Protein AF-A0A661LC89-F1 (afdb_monomer)

Radius of gyration: 12.36 Å; Cα contacts (8 Å, |Δi|>4): 113; chains: 1; bounding box: 25×19×36 Å

Solvent-acc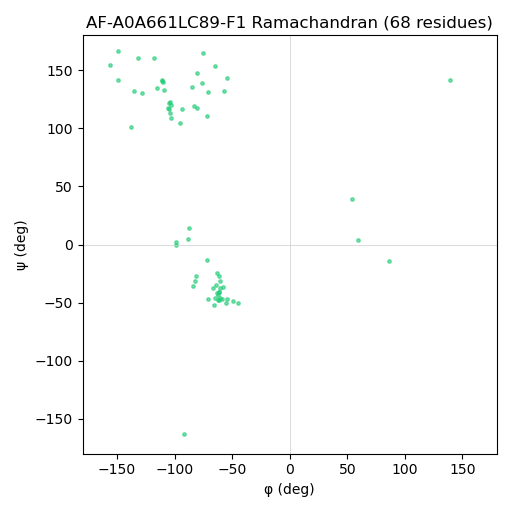essible surface area (backbone atoms only — not comparable to full-atom values): 4037 Å² total; per-residue (Å²): 110,51,56,62,53,50,66,66,51,53,82,78,41,50,55,73,30,75,49,7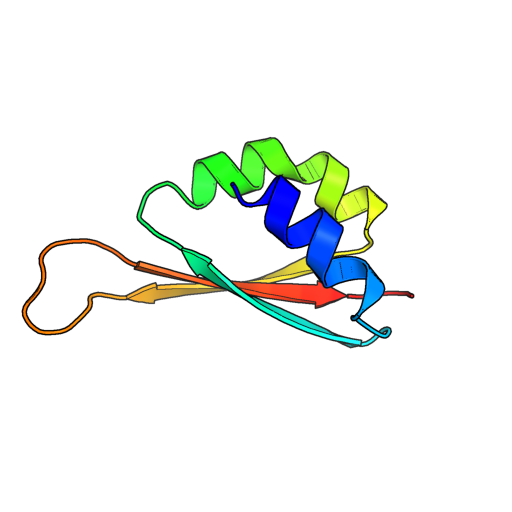9,44,82,40,50,77,61,47,66,63,35,46,64,78,26,45,69,58,29,60,77,62,33,42,43,82,74,46,76,47,77,46,70,57,84,100,48,94,58,57,34,28,44,39,30,29,34,24,72,50,109

Sequence (70 aa):
HLKKTLTICSSYLEAGGLLVAFKGSNVDREIEESEQLMKELHLNISNKVLYSLPETPGKRCLLILKKEKA

Secondary structure (DSSP, 8-state):
-HHHHHHHHHTTPPTT-EEEEEE-TTHHHHHHHHHHHHHHTTEEEEEEEEEE-TTS-SEEEEEEEEE---

Mean predicted aligned error: 2.83 Å

Nearest PDB structures (foldseek):
  3g89-assembly2_B  TM=8.935E-01  e=8.544E-03  Thermus thermophilus HB8
  3g8a-assembly4_D  TM=8.971E-01  e=1.941E-02  Thermus thermophilus HB8
  3g8a-assembly3_C  TM=8.840E-01  e=1.033E-02  Thermus thermophi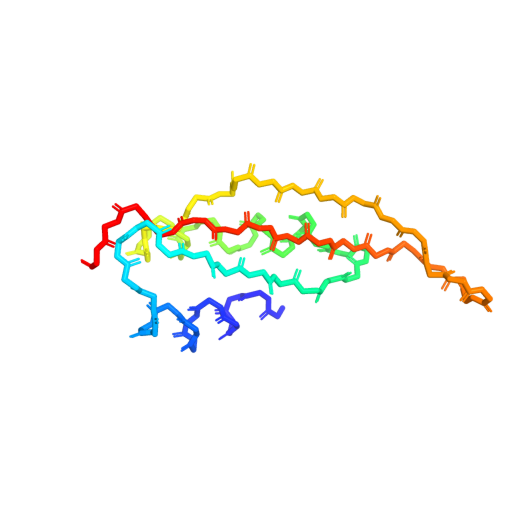lus HB8
  3g8a-assembly1_A  TM=8.762E-01  e=2.346E-02  Thermus thermophilus HB8
  3g8b-assembly1_A  TM=8.369E-01  e=3.217E-02  Thermus thermophilus HB8

pLDDT: mean 95.11, std 4.88, range [67.25, 98.31]

Structure (mmCIF, N/CA/C/O backbone):
data_AF-A0A661LC89-F1
#
_entry.id   AF-A0A661LC89-F1
#
loop_
_atom_site.group_PDB
_atom_site.id
_atom_site.type_symbol
_atom_site.label_atom_id
_atom_site.label_alt_id
_atom_site.label_comp_id
_atom_site.label_asym_id
_atom_site.label_entity_id
_atom_site.label_seq_id
_atom_site.pdbx_PDB_ins_code
_atom_site.Cartn_x
_atom_site.Cartn_y
_atom_site.Cartn_z
_atom_site.occupancy
_atom_site.B_iso_or_equiv
_atom_site.auth_seq_id
_atom_site.auth_comp_id
_atom_site.auth_asym_id
_atom_site.auth_atom_id
_atom_site.pdbx_PDB_model_num
ATOM 1 N N . HIS A 1 1 ? 2.252 10.835 -4.804 1.00 85.88 1 HIS A N 1
ATOM 2 C CA . HIS A 1 1 ? 0.837 10.472 -5.075 1.00 85.88 1 HIS A CA 1
ATOM 3 C C . HIS A 1 1 ? 0.211 9.522 -4.057 1.00 85.88 1 HIS A C 1
ATOM 5 O O . HIS A 1 1 ? -1.010 9.547 -3.935 1.00 85.88 1 HIS A O 1
ATOM 11 N N . LEU A 1 2 ? 0.984 8.700 -3.332 1.00 96.38 2 LEU A N 1
ATOM 12 C CA . LEU A 1 2 ? 0.451 7.768 -2.329 1.00 96.38 2 LEU A CA 1
ATOM 13 C C . LEU A 1 2 ? -0.535 8.410 -1.341 1.00 96.38 2 LEU A C 1
ATOM 15 O O . LEU A 1 2 ? -1.642 7.898 -1.241 1.00 96.38 2 LEU A O 1
ATOM 19 N N . LYS A 1 3 ? -0.216 9.566 -0.735 1.00 96.75 3 LYS A N 1
ATOM 20 C CA . LYS A 1 3 ? -1.143 10.290 0.164 1.00 96.75 3 LYS A CA 1
ATOM 21 C C . LYS A 1 3 ? -2.572 10.396 -0.369 1.00 96.75 3 LYS A C 1
ATOM 23 O O . LYS A 1 3 ? -3.506 10.018 0.322 1.00 96.75 3 LYS A O 1
ATOM 28 N N . LYS A 1 4 ? -2.741 10.837 -1.622 1.00 96.81 4 LYS A N 1
ATOM 29 C CA . LYS A 1 4 ? -4.065 10.988 -2.245 1.00 96.81 4 LYS A CA 1
ATOM 30 C C . LYS A 1 4 ? -4.790 9.645 -2.367 1.00 96.81 4 LYS A C 1
ATOM 32 O O . LYS A 1 4 ? -5.982 9.576 -2.089 1.00 96.81 4 LYS A O 1
ATOM 37 N N . THR A 1 5 ? -4.076 8.587 -2.757 1.00 97.44 5 THR A N 1
ATOM 38 C CA . THR A 1 5 ? -4.623 7.222 -2.791 1.00 97.44 5 THR A CA 1
ATOM 39 C C . THR A 1 5 ? -5.067 6.774 -1.399 1.00 97.44 5 THR A C 1
ATOM 41 O O . THR A 1 5 ? -6.178 6.280 -1.263 1.00 97.44 5 THR A O 1
ATOM 44 N N . LEU A 1 6 ? -4.245 6.987 -0.366 1.00 97.69 6 LEU A N 1
ATOM 45 C CA . LEU A 1 6 ? -4.581 6.615 1.012 1.00 97.69 6 LEU A CA 1
ATOM 46 C C . LEU A 1 6 ? -5.834 7.351 1.503 1.00 97.69 6 LEU A C 1
ATOM 48 O O . LEU A 1 6 ? -6.756 6.713 2.001 1.00 97.69 6 LEU A O 1
ATOM 52 N N . THR A 1 7 ? -5.908 8.670 1.302 1.00 96.69 7 THR A N 1
ATOM 53 C CA . THR A 1 7 ? -7.068 9.478 1.705 1.00 96.69 7 THR A CA 1
ATOM 54 C C . THR A 1 7 ? -8.355 8.991 1.044 1.00 96.69 7 THR A C 1
ATOM 56 O O . THR A 1 7 ? -9.348 8.807 1.735 1.00 96.69 7 THR A O 1
ATOM 59 N N . ILE A 1 8 ? -8.337 8.741 -0.270 1.00 96.56 8 ILE A N 1
ATOM 60 C CA . ILE A 1 8 ? -9.534 8.310 -1.006 1.00 96.56 8 ILE A CA 1
ATOM 61 C C . ILE A 1 8 ? -9.924 6.879 -0.632 1.00 96.56 8 ILE A C 1
ATOM 63 O O . ILE A 1 8 ? -11.093 6.608 -0.400 1.00 96.56 8 ILE A O 1
ATOM 67 N N . CYS A 1 9 ? -8.969 5.951 -0.600 1.00 96.81 9 CYS A N 1
ATOM 68 C CA . CYS A 1 9 ? -9.281 4.532 -0.464 1.00 96.81 9 CYS A CA 1
ATOM 69 C 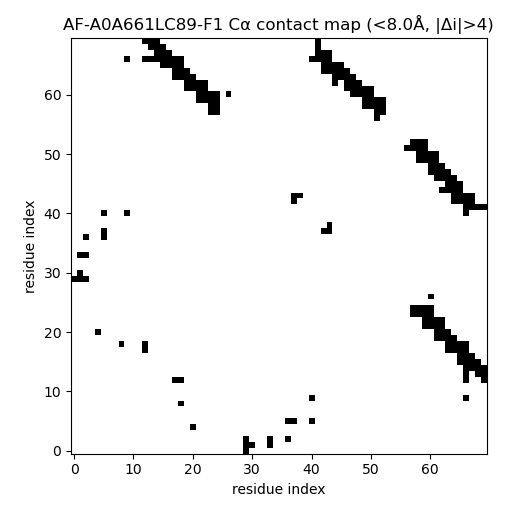C . CYS A 1 9 ? -9.553 4.110 0.985 1.00 96.81 9 CYS A C 1
ATOM 71 O O . CYS A 1 9 ? -10.278 3.145 1.194 1.00 96.81 9 CYS A O 1
ATOM 73 N N . SER A 1 10 ? -8.994 4.805 1.982 1.00 95.00 10 SER A N 1
ATOM 74 C CA . SER A 1 10 ? -9.086 4.379 3.388 1.00 95.00 10 SER A CA 1
ATOM 75 C C . SER A 1 10 ? -10.511 4.299 3.933 1.00 95.00 10 SER A C 1
ATOM 77 O O . SER A 1 10 ? -10.769 3.431 4.760 1.00 95.00 10 SER A O 1
ATOM 79 N N . SER A 1 11 ? -11.435 5.140 3.456 1.00 94.19 11 SER A N 1
ATOM 80 C CA . SER A 1 11 ? -12.841 5.120 3.883 1.00 94.19 11 SER A CA 1
ATOM 81 C C . SER A 1 11 ? -13.625 3.920 3.352 1.00 94.19 11 SER A C 1
ATOM 83 O O . SER A 1 11 ? -14.734 3.670 3.807 1.00 94.19 11 SER A O 1
ATOM 85 N N . TYR A 1 12 ? -13.072 3.196 2.378 1.00 96.19 12 TYR A N 1
ATOM 86 C CA . TYR A 1 12 ? -13.673 1.987 1.811 1.00 96.19 12 TYR A CA 1
ATOM 87 C C . TYR A 1 12 ? -13.079 0.704 2.409 1.00 96.19 12 TYR A C 1
ATOM 89 O O . TYR A 1 12 ? -13.428 -0.389 1.970 1.00 96.19 12 TYR A O 1
ATOM 97 N N . LEU A 1 13 ? -12.152 0.818 3.368 1.00 96.38 13 LEU A N 1
ATOM 98 C CA . LEU A 1 13 ? -11.495 -0.324 3.999 1.00 96.38 13 LEU A CA 1
ATOM 99 C C . LEU A 1 13 ? -12.072 -0.571 5.388 1.00 96.38 13 LEU A C 1
ATOM 101 O O . LEU A 1 13 ? -11.939 0.259 6.285 1.00 96.38 13 LEU A O 1
ATOM 105 N N . GLU A 1 14 ? -12.627 -1.760 5.576 1.00 96.25 14 GLU A N 1
ATOM 106 C CA . GLU A 1 14 ? -12.925 -2.297 6.901 1.00 96.25 14 GLU A CA 1
ATOM 107 C C . GLU A 1 14 ? -11.642 -2.780 7.599 1.00 96.25 14 GLU A C 1
ATOM 109 O O . GLU A 1 14 ? -10.598 -2.978 6.965 1.00 96.25 14 GLU A O 1
ATOM 114 N N . ALA A 1 15 ? -11.709 -3.000 8.915 1.00 96.69 15 ALA A N 1
ATOM 115 C CA . ALA A 1 15 ? -10.616 -3.621 9.659 1.00 96.69 15 ALA A CA 1
ATOM 116 C C . ALA A 1 15 ? -10.278 -5.006 9.072 1.00 96.69 15 ALA A C 1
ATOM 118 O O . ALA A 1 15 ? -11.153 -5.828 8.819 1.00 96.69 15 ALA A O 1
ATOM 119 N N . GLY A 1 16 ? -8.993 -5.263 8.837 1.00 96.50 16 GLY A N 1
ATOM 120 C CA . GLY A 1 16 ? -8.490 -6.438 8.124 1.00 96.50 16 GLY A CA 1
ATOM 121 C C . GLY A 1 16 ? -8.435 -6.284 6.598 1.00 96.50 16 GLY A C 1
ATOM 122 O O . GLY A 1 16 ? -7.753 -7.079 5.949 1.00 96.50 16 GLY A O 1
ATOM 123 N N . GLY A 1 17 ? -9.084 -5.262 6.032 1.00 97.25 17 GLY A N 1
ATOM 124 C CA . GLY A 1 17 ? -9.099 -4.980 4.599 1.00 97.25 17 GLY A CA 1
ATOM 125 C C . GLY A 1 17 ? -7.725 -4.608 4.036 1.00 97.25 17 GLY A C 1
ATOM 126 O O . GLY A 1 17 ? -6.853 -4.091 4.743 1.00 97.25 17 GLY A O 1
ATOM 127 N N . LEU A 1 18 ? -7.534 -4.864 2.739 1.00 97.88 18 LEU A N 1
ATOM 128 C CA . LEU A 1 18 ? -6.275 -4.623 2.033 1.00 97.88 18 LEU A CA 1
ATOM 129 C C . LEU A 1 18 ? -6.427 -3.546 0.958 1.00 97.88 18 LEU A C 1
ATOM 131 O O . LEU A 1 18 ? -7.332 -3.594 0.129 1.00 97.88 18 LEU A O 1
ATOM 135 N N . LEU A 1 19 ? -5.468 -2.625 0.922 1.00 97.94 19 LEU A N 1
ATOM 136 C CA . LEU A 1 19 ? -5.244 -1.704 -0.183 1.00 97.94 19 LEU A CA 1
ATOM 137 C C . LEU A 1 19 ? -4.018 -2.153 -0.968 1.00 97.94 19 LEU A C 1
ATOM 139 O O . LEU A 1 19 ? -2.899 -2.133 -0.456 1.00 97.94 19 LEU A O 1
ATOM 143 N N . VAL A 1 20 ? -4.225 -2.509 -2.232 1.00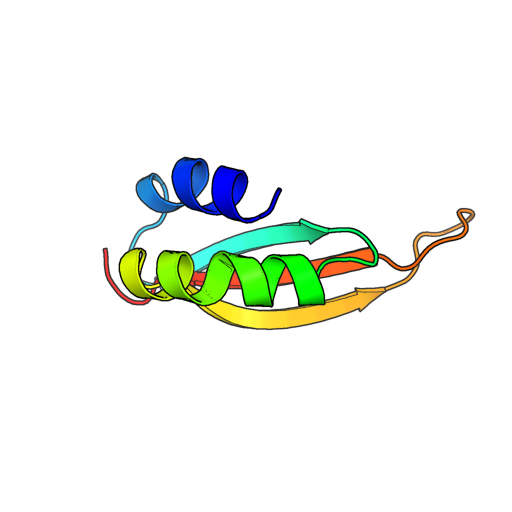 97.81 20 VAL A N 1
ATOM 144 C CA . VAL A 1 20 ? -3.146 -2.854 -3.160 1.00 97.81 20 VAL A CA 1
ATOM 145 C C . VAL A 1 20 ? -2.916 -1.680 -4.105 1.00 97.81 20 VAL A C 1
ATOM 147 O O . VAL A 1 20 ? -3.737 -1.391 -4.973 1.00 97.81 20 VAL A O 1
ATOM 150 N N . ALA A 1 21 ? -1.796 -0.982 -3.932 1.00 97.06 21 ALA A N 1
ATOM 151 C CA . ALA A 1 21 ? -1.421 0.164 -4.748 1.00 97.06 21 ALA A CA 1
ATOM 152 C C . ALA A 1 21 ? -0.314 -0.208 -5.744 1.00 97.06 21 ALA A C 1
ATOM 154 O O . ALA A 1 21 ? 0.794 -0.593 -5.363 1.00 97.06 21 ALA A O 1
ATOM 155 N N . PHE A 1 22 ? -0.599 -0.027 -7.033 1.00 96.19 22 PHE A N 1
ATOM 156 C CA . PHE A 1 22 ? 0.365 -0.199 -8.118 1.00 96.19 22 PHE A CA 1
ATOM 157 C C . PHE A 1 22 ? 1.202 1.075 -8.265 1.00 96.19 22 PHE A C 1
ATOM 159 O O . PHE A 1 22 ? 0.668 2.162 -8.498 1.00 96.19 22 PHE A O 1
ATOM 166 N N . LYS A 1 23 ? 2.518 0.956 -8.093 1.00 95.38 23 LYS A N 1
ATOM 167 C CA . LYS A 1 23 ? 3.451 2.085 -8.027 1.00 95.38 23 LYS A CA 1
ATOM 168 C C . LYS A 1 23 ? 4.668 1.886 -8.925 1.00 95.38 23 LYS A C 1
ATOM 170 O O . LYS A 1 23 ? 4.985 0.780 -9.357 1.00 95.38 23 LYS A O 1
ATOM 175 N N . GLY A 1 24 ? 5.327 3.001 -9.229 1.00 94.31 24 GLY A N 1
ATOM 176 C CA . GLY A 1 24 ? 6.600 3.038 -9.945 1.00 94.31 24 GLY A CA 1
ATOM 177 C C . GLY A 1 24 ? 7.805 3.019 -9.002 1.00 94.31 24 GLY A C 1
ATOM 178 O O . GLY A 1 24 ? 7.685 2.718 -7.816 1.00 94.31 24 GLY A O 1
ATOM 179 N N . SER A 1 25 ? 8.966 3.393 -9.533 1.00 87.56 25 SER A N 1
ATOM 180 C CA . SER A 1 25 ? 10.261 3.353 -8.840 1.00 87.56 25 SER A CA 1
ATOM 181 C C . SER A 1 25 ? 10.372 4.257 -7.608 1.00 87.56 25 SER A C 1
ATOM 183 O O . SER A 1 25 ? 11.166 3.964 -6.726 1.00 87.56 25 SER A O 1
ATOM 185 N N . ASN A 1 26 ? 9.577 5.326 -7.512 1.00 93.44 26 ASN A N 1
ATOM 186 C CA . ASN A 1 26 ? 9.671 6.301 -6.414 1.00 93.44 26 ASN A CA 1
ATOM 187 C C . ASN A 1 26 ? 8.840 5.919 -5.175 1.00 93.44 26 ASN A C 1
ATOM 189 O O . ASN A 1 26 ? 8.583 6.768 -4.325 1.00 93.44 26 ASN A O 1
ATOM 193 N N . VAL A 1 27 ? 8.381 4.666 -5.080 1.00 95.38 27 VAL A N 1
ATOM 194 C CA . VAL A 1 27 ? 7.468 4.215 -4.018 1.00 95.38 27 VAL A CA 1
ATOM 195 C C . VAL A 1 27 ? 8.034 4.417 -2.612 1.00 95.38 27 VAL A C 1
ATOM 197 O O . VAL A 1 27 ? 7.279 4.797 -1.727 1.00 95.38 27 VAL A O 1
ATOM 200 N N . ASP A 1 28 ? 9.340 4.236 -2.415 1.00 95.75 28 ASP A N 1
ATOM 201 C CA . ASP A 1 28 ? 9.970 4.356 -1.094 1.00 95.75 28 ASP A CA 1
ATOM 202 C C . ASP A 1 28 ? 9.886 5.788 -0.562 1.00 95.75 28 ASP A C 1
ATOM 204 O O . ASP A 1 28 ? 9.398 6.013 0.542 1.00 95.75 28 ASP A O 1
ATOM 208 N N . ARG A 1 29 ? 10.207 6.772 -1.408 1.00 97.06 29 ARG A N 1
ATOM 209 C CA . ARG A 1 29 ? 10.019 8.188 -1.080 1.00 97.06 29 ARG A CA 1
ATOM 210 C C . ARG A 1 29 ? 8.546 8.522 -0.824 1.00 97.06 29 ARG A C 1
ATOM 212 O O . ARG A 1 29 ? 8.235 9.267 0.098 1.00 97.06 29 ARG A O 1
ATOM 219 N N . GLU A 1 30 ? 7.621 7.976 -1.622 1.00 97.38 30 GLU A N 1
ATOM 220 C CA . GLU A 1 30 ? 6.189 8.206 -1.385 1.00 97.38 30 GLU A CA 1
ATOM 221 C C . GLU A 1 30 ? 5.717 7.621 -0.043 1.00 97.38 30 GLU A C 1
ATOM 223 O O . GLU A 1 30 ? 4.828 8.206 0.581 1.00 97.38 30 GLU A O 1
ATOM 228 N N . ILE A 1 31 ? 6.275 6.482 0.384 1.00 97.62 31 ILE A N 1
ATOM 229 C CA . ILE A 1 31 ? 6.004 5.851 1.683 1.00 97.62 31 ILE A CA 1
ATOM 230 C C . ILE A 1 31 ? 6.506 6.744 2.815 1.00 97.62 31 ILE A C 1
ATOM 232 O O . ILE A 1 31 ? 5.713 7.071 3.695 1.00 97.62 31 ILE A O 1
ATOM 236 N N . GLU A 1 32 ? 7.770 7.171 2.762 1.00 97.94 32 GLU A N 1
ATOM 237 C CA . GLU A 1 32 ? 8.378 8.058 3.765 1.00 97.94 32 GLU A CA 1
ATOM 238 C C . GLU A 1 32 ? 7.561 9.341 3.932 1.00 97.94 32 GLU A C 1
ATOM 240 O O . GLU A 1 32 ? 7.132 9.690 5.030 1.00 97.94 32 GLU A O 1
ATOM 245 N N . GLU A 1 33 ? 7.232 10.003 2.820 1.00 98.00 33 GLU A N 1
ATOM 246 C CA . GLU A 1 33 ? 6.428 11.223 2.847 1.00 98.00 33 GLU A CA 1
ATOM 247 C C . GLU A 1 33 ? 5.026 10.987 3.439 1.00 98.00 33 GLU A C 1
ATOM 249 O O . GLU A 1 33 ? 4.429 11.925 3.976 1.00 98.00 33 GLU A O 1
ATOM 254 N N . SER A 1 34 ? 4.480 9.767 3.336 1.00 97.94 34 SER A N 1
ATOM 255 C CA . SER A 1 34 ? 3.119 9.400 3.760 1.00 97.94 34 SER A CA 1
ATOM 256 C C . SER A 1 34 ? 3.040 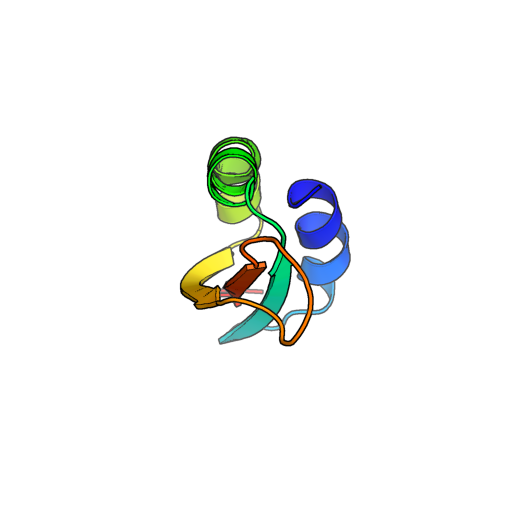8.729 5.134 1.00 97.94 34 SER A C 1
ATOM 258 O O . SER A 1 34 ? 1.932 8.417 5.565 1.00 97.94 34 SER A O 1
ATOM 260 N N . GLU A 1 35 ? 4.160 8.516 5.827 1.00 97.81 35 GLU A N 1
ATOM 261 C CA . GLU A 1 35 ? 4.220 7.702 7.048 1.00 97.81 35 GLU A CA 1
ATOM 262 C C . GLU A 1 35 ? 3.231 8.159 8.126 1.00 97.81 35 GLU A C 1
ATOM 264 O O . GLU A 1 35 ? 2.471 7.354 8.666 1.00 97.81 35 GLU A O 1
ATOM 269 N N . GLN A 1 36 ? 3.182 9.465 8.387 1.00 98.19 36 GLN A N 1
ATOM 270 C CA . GLN A 1 36 ? 2.278 10.040 9.379 1.00 98.19 36 GLN A CA 1
ATOM 271 C C . GLN A 1 36 ? 0.800 9.807 9.023 1.00 98.19 36 GLN A C 1
ATOM 273 O O . GLN A 1 36 ? 0.015 9.383 9.868 1.00 98.19 36 GLN A O 1
ATOM 278 N N . LEU A 1 37 ? 0.436 9.987 7.751 1.00 98.06 37 LEU A N 1
ATOM 279 C CA . LEU A 1 37 ? -0.930 9.756 7.277 1.00 98.06 37 LEU A CA 1
ATOM 280 C C . LEU A 1 37 ? -1.314 8.271 7.356 1.00 98.06 37 LEU A C 1
ATOM 282 O O . LEU A 1 37 ? -2.449 7.942 7.682 1.00 98.06 37 LEU A O 1
ATOM 286 N N . MET A 1 38 ? -0.383 7.355 7.075 1.00 97.75 38 MET A N 1
ATOM 287 C CA . MET A 1 38 ? -0.635 5.917 7.232 1.00 97.75 38 MET A CA 1
ATOM 288 C C . MET A 1 38 ? -0.951 5.557 8.688 1.00 97.75 38 MET A C 1
ATOM 290 O O . MET A 1 38 ? -1.886 4.794 8.929 1.00 97.75 38 MET A O 1
ATOM 294 N N . LYS A 1 39 ? -0.232 6.150 9.655 1.00 97.50 39 LYS A N 1
ATOM 295 C CA . LYS A 1 39 ? -0.494 5.966 11.093 1.00 97.50 39 LYS A CA 1
ATOM 296 C C . LYS A 1 39 ? -1.883 6.471 11.484 1.00 97.50 39 LYS A C 1
ATOM 298 O O . LYS A 1 39 ? -2.630 5.737 12.131 1.00 97.50 39 LYS A O 1
ATOM 303 N N . GLU A 1 40 ? -2.237 7.680 11.047 1.00 97.44 40 GLU A N 1
ATOM 304 C CA . GLU A 1 40 ? -3.554 8.297 11.278 1.00 97.44 40 GLU A CA 1
ATOM 305 C C . GLU A 1 40 ? -4.696 7.467 10.681 1.00 97.44 40 GLU A C 1
ATOM 307 O O . GLU A 1 40 ? -5.751 7.331 11.289 1.00 97.44 40 GLU A O 1
ATOM 312 N N . LEU A 1 41 ? -4.468 6.856 9.516 1.00 97.12 41 LEU A N 1
ATOM 313 C CA . LEU A 1 41 ? -5.448 6.011 8.834 1.00 97.12 41 LEU A CA 1
ATOM 314 C C . LEU A 1 41 ? -5.392 4.537 9.258 1.00 97.12 41 LEU A C 1
ATOM 316 O O . LEU A 1 41 ? -6.117 3.734 8.672 1.00 97.12 41 LEU A O 1
ATOM 320 N N . HIS A 1 42 ? -4.560 4.168 10.236 1.00 97.38 42 HIS A N 1
ATOM 321 C CA . HIS A 1 42 ? -4.367 2.787 10.703 1.00 97.38 42 HIS A CA 1
ATOM 322 C C . HIS A 1 42 ? -4.013 1.794 9.583 1.00 97.38 42 HIS A C 1
ATOM 324 O O . HIS A 1 42 ? -4.487 0.656 9.571 1.00 97.38 42 HIS A O 1
ATOM 330 N N . LEU A 1 43 ? -3.187 2.236 8.633 1.00 98.00 43 LEU A N 1
ATOM 331 C CA . LEU A 1 43 ? -2.685 1.433 7.524 1.00 98.00 43 LEU A CA 1
ATOM 332 C C . LEU A 1 43 ? -1.234 1.025 7.777 1.00 98.00 43 LEU A C 1
ATOM 334 O O . LEU A 1 43 ? -0.359 1.877 7.898 1.00 98.00 43 LEU A O 1
ATOM 338 N N . ASN A 1 44 ? -0.971 -0.279 7.779 1.00 97.75 44 ASN A N 1
ATOM 339 C CA . ASN A 1 44 ? 0.376 -0.834 7.886 1.00 97.75 44 ASN A CA 1
ATOM 340 C C . ASN A 1 44 ? 0.797 -1.482 6.571 1.00 97.75 44 ASN A C 1
ATOM 342 O O . ASN A 1 44 ? -0.006 -2.142 5.913 1.00 97.75 44 ASN A O 1
ATOM 346 N N . ILE A 1 45 ? 2.066 -1.340 6.188 1.00 97.94 45 ILE A N 1
ATOM 347 C CA . ILE A 1 45 ? 2.602 -2.025 5.007 1.00 97.94 45 ILE A CA 1
ATOM 348 C C . ILE A 1 45 ? 2.734 -3.512 5.336 1.00 97.94 45 ILE A C 1
ATOM 350 O O . ILE A 1 45 ? 3.582 -3.908 6.129 1.00 97.94 45 ILE A O 1
ATOM 354 N N . SER A 1 46 ? 1.899 -4.333 4.707 1.00 97.56 46 SER A N 1
ATOM 355 C CA . SER A 1 46 ? 1.952 -5.788 4.840 1.00 97.56 46 SER A CA 1
ATOM 356 C C . SER A 1 46 ? 2.969 -6.400 3.883 1.00 97.56 46 SER A C 1
ATOM 358 O O . SER A 1 46 ? 3.604 -7.393 4.230 1.00 97.56 46 SER A O 1
ATOM 360 N N . ASN A 1 47 ? 3.118 -5.841 2.677 1.00 97.44 47 ASN A N 1
ATOM 361 C CA . ASN A 1 47 ? 4.086 -6.330 1.702 1.00 97.44 47 ASN A CA 1
ATOM 362 C C . ASN A 1 47 ? 4.483 -5.237 0.698 1.00 97.44 47 ASN A C 1
ATOM 364 O O . ASN A 1 47 ? 3.713 -4.316 0.413 1.00 97.44 47 ASN A O 1
ATOM 368 N N . LYS A 1 48 ? 5.679 -5.374 0.128 1.00 97.00 48 LYS A N 1
ATOM 369 C CA . LYS A 1 48 ? 6.212 -4.521 -0.934 1.00 97.00 48 LYS A CA 1
ATOM 370 C C . LYS A 1 48 ? 6.900 -5.408 -1.967 1.00 97.00 48 LYS A C 1
ATOM 372 O O . LYS A 1 48 ? 8.031 -5.841 -1.762 1.00 97.00 48 LYS A O 1
ATOM 377 N N . VAL A 1 49 ? 6.218 -5.678 -3.077 1.00 96.38 49 VAL A N 1
ATOM 378 C CA . VAL A 1 49 ? 6.717 -6.588 -4.117 1.00 96.38 49 VAL A CA 1
ATOM 379 C C . VAL A 1 49 ? 7.225 -5.781 -5.302 1.00 96.38 49 VAL A C 1
ATOM 381 O O . VAL A 1 49 ? 6.447 -5.124 -5.994 1.00 96.38 49 VAL A O 1
ATOM 384 N N . LEU A 1 50 ? 8.534 -5.833 -5.539 1.00 95.12 50 LEU A N 1
ATOM 385 C CA . LEU A 1 50 ? 9.163 -5.230 -6.711 1.00 95.12 50 LEU A CA 1
ATOM 386 C C . LEU A 1 50 ? 9.103 -6.197 -7.892 1.00 95.12 50 LEU A C 1
ATOM 388 O O . LEU A 1 50 ? 9.406 -7.378 -7.745 1.00 95.12 50 LEU A O 1
ATOM 392 N N . TYR A 1 51 ? 8.741 -5.689 -9.064 1.00 93.88 51 TYR A N 1
ATOM 393 C CA . TYR A 1 51 ? 8.669 -6.481 -10.289 1.00 93.88 51 TYR A CA 1
ATOM 394 C C . TYR A 1 51 ? 8.985 -5.637 -11.524 1.00 93.88 51 TYR A C 1
ATOM 396 O O . TYR A 1 51 ? 9.007 -4.403 -11.480 1.00 93.88 51 TYR A O 1
ATOM 404 N N . SER A 1 52 ? 9.224 -6.323 -12.636 1.00 93.00 52 SER A N 1
ATOM 405 C CA . SER A 1 52 ? 9.365 -5.729 -13.963 1.00 93.00 52 SER A CA 1
ATOM 406 C C . SER A 1 52 ? 8.167 -6.124 -14.811 1.00 93.00 52 SER A C 1
ATOM 408 O O . SER A 1 52 ? 7.686 -7.252 -14.719 1.00 93.00 52 SER A O 1
ATOM 410 N N . LEU A 1 53 ? 7.672 -5.192 -15.620 1.00 92.19 53 LEU A N 1
ATOM 411 C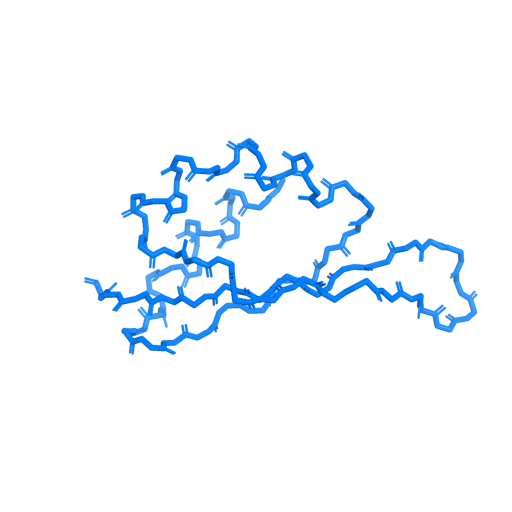 CA . LEU A 1 53 ? 6.643 -5.505 -16.604 1.00 92.19 53 LEU A CA 1
ATOM 412 C C . LEU A 1 53 ? 7.291 -6.144 -17.840 1.00 92.19 53 LEU A C 1
ATOM 414 O O . LEU A 1 53 ? 8.417 -5.772 -18.186 1.00 92.19 53 LEU A O 1
ATOM 418 N N . PRO A 1 54 ? 6.598 -7.069 -18.525 1.00 93.69 54 PRO A N 1
ATOM 419 C CA . PRO A 1 54 ? 7.036 -7.540 -19.830 1.00 93.69 54 PRO A CA 1
ATOM 420 C C . PRO A 1 54 ? 7.232 -6.365 -20.792 1.00 93.69 54 PRO A C 1
ATOM 422 O O . PRO A 1 54 ? 6.487 -5.383 -20.737 1.00 93.69 54 PRO A O 1
ATOM 425 N N . GLU A 1 55 ? 8.247 -6.471 -21.651 1.00 92.06 55 GLU A N 1
ATOM 426 C CA . GLU A 1 55 ? 8.464 -5.607 -22.825 1.00 92.06 55 GLU A CA 1
ATOM 427 C C . GLU A 1 55 ? 8.626 -4.099 -22.549 1.00 92.06 55 GLU A C 1
ATOM 429 O O . GLU A 1 55 ? 8.780 -3.311 -23.479 1.00 92.06 55 GLU A O 1
ATOM 434 N N . THR A 1 56 ? 8.648 -3.670 -21.283 1.00 87.12 56 THR A N 1
ATOM 435 C CA . THR A 1 56 ? 8.749 -2.256 -20.915 1.00 87.12 56 THR A CA 1
ATOM 436 C C . THR A 1 56 ? 9.871 -2.017 -19.907 1.00 87.12 56 THR A C 1
ATOM 438 O O . THR A 1 56 ? 9.954 -2.694 -18.877 1.00 87.12 56 THR A O 1
ATOM 441 N N . PRO A 1 57 ? 10.750 -1.030 -20.156 1.00 82.31 57 PRO A N 1
ATOM 442 C CA . PRO A 1 57 ? 11.777 -0.674 -19.195 1.00 82.31 57 PRO A CA 1
ATOM 443 C C . PRO A 1 57 ? 11.143 0.025 -17.984 1.00 82.31 57 PRO A C 1
ATOM 445 O O . PRO A 1 57 ? 10.357 0.966 -1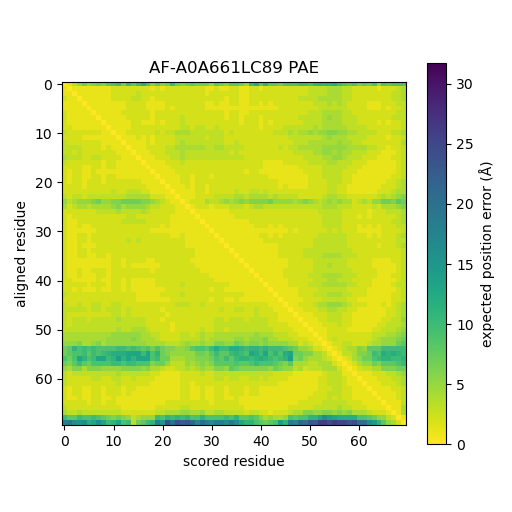8.108 1.00 82.31 57 PRO A O 1
ATOM 448 N N . GLY A 1 58 ? 11.504 -0.427 -16.783 1.00 84.44 58 GLY A N 1
ATOM 449 C CA . GLY A 1 58 ? 11.155 0.238 -15.530 1.00 84.44 58 GLY A CA 1
ATOM 450 C C . GLY A 1 58 ? 10.744 -0.722 -14.419 1.00 84.44 58 GLY A C 1
ATOM 451 O O . GLY A 1 58 ? 10.028 -1.696 -14.638 1.00 84.44 58 GLY A O 1
ATOM 452 N N . LYS A 1 59 ? 11.168 -0.408 -13.192 1.00 89.25 59 LYS A N 1
ATOM 453 C CA . LYS A 1 59 ? 10.7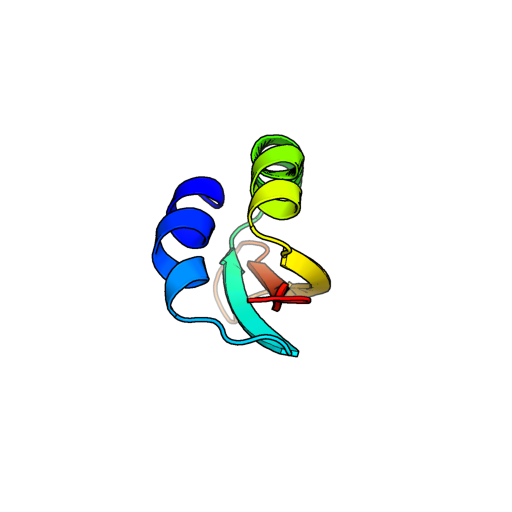29 -1.133 -11.997 1.00 89.25 59 LYS A CA 1
ATOM 454 C C . LYS A 1 59 ? 9.310 -0.704 -11.623 1.00 89.25 59 LYS A C 1
ATOM 456 O O . LYS A 1 59 ? 8.954 0.478 -11.702 1.00 89.25 59 LYS A O 1
ATOM 461 N N . ARG A 1 60 ? 8.497 -1.671 -11.225 1.00 95.56 60 ARG A N 1
ATOM 462 C CA . ARG A 1 60 ? 7.176 -1.483 -10.632 1.00 95.56 60 ARG A CA 1
ATOM 463 C C . ARG A 1 60 ? 7.165 -2.050 -9.226 1.00 95.56 60 ARG A C 1
ATOM 465 O O . ARG A 1 60 ? 8.013 -2.858 -8.852 1.00 95.56 60 ARG A O 1
ATOM 472 N N . CYS A 1 61 ? 6.197 -1.594 -8.451 1.00 96.44 61 CYS A N 1
ATOM 473 C CA . CYS A 1 61 ? 5.984 -2.025 -7.089 1.00 96.44 61 CYS A CA 1
ATOM 474 C C . CYS A 1 61 ? 4.497 -2.280 -6.852 1.00 96.44 61 CYS A C 1
ATOM 476 O O . CYS A 1 61 ? 3.655 -1.445 -7.177 1.00 96.44 61 CYS A O 1
ATOM 478 N N . LEU A 1 62 ? 4.189 -3.427 -6.261 1.00 97.56 62 LEU A N 1
ATOM 479 C CA . LEU A 1 62 ? 2.912 -3.723 -5.626 1.00 97.56 62 LEU A CA 1
ATOM 480 C C . LEU A 1 62 ? 3.082 -3.420 -4.139 1.00 97.56 62 LEU A C 1
ATOM 482 O O . LEU A 1 62 ? 3.757 -4.160 -3.424 1.00 97.56 62 LEU A O 1
ATOM 486 N N . LEU A 1 63 ? 2.523 -2.296 -3.696 1.00 98.12 63 LEU A N 1
ATOM 487 C CA . LEU A 1 63 ? 2.500 -1.924 -2.286 1.00 98.12 63 LEU A CA 1
ATOM 488 C C . LEU A 1 63 ? 1.185 -2.405 -1.675 1.00 98.12 63 LEU A C 1
ATOM 490 O O . LEU A 1 63 ? 0.119 -1.942 -2.076 1.00 98.12 63 LEU A O 1
ATOM 494 N N . ILE A 1 64 ? 1.264 -3.325 -0.718 1.00 98.31 64 ILE A N 1
ATOM 495 C CA . ILE A 1 64 ? 0.103 -3.885 -0.027 1.00 98.31 64 ILE A CA 1
ATOM 496 C C . ILE A 1 64 ? 0.047 -3.282 1.370 1.00 98.31 64 ILE A C 1
ATOM 498 O O . ILE A 1 64 ? 0.953 -3.500 2.179 1.00 98.31 64 ILE A O 1
ATOM 502 N N . LEU A 1 65 ? -1.022 -2.543 1.657 1.00 98.25 65 LEU A N 1
ATOM 503 C CA . LEU A 1 65 ? -1.308 -2.004 2.980 1.00 98.25 65 LEU A CA 1
ATOM 504 C C . LEU A 1 65 ? -2.513 -2.716 3.585 1.00 98.25 65 LEU A C 1
ATOM 506 O O . LEU A 1 65 ? -3.492 -2.969 2.889 1.00 98.25 65 LEU A O 1
ATOM 510 N N . LYS A 1 66 ? -2.454 -3.008 4.880 1.00 98.19 66 LYS A N 1
ATOM 511 C CA . LYS A 1 66 ? -3.548 -3.592 5.651 1.00 98.19 66 LYS A CA 1
ATOM 512 C C . LYS A 1 66 ? -4.115 -2.557 6.612 1.00 98.19 66 LYS A C 1
ATOM 514 O O . LYS A 1 66 ? -3.354 -1.886 7.307 1.00 98.19 66 LYS A O 1
ATOM 519 N N . LYS A 1 67 ? -5.441 -2.433 6.644 1.00 97.88 67 LYS A N 1
ATOM 520 C CA . LYS A 1 67 ? -6.166 -1.623 7.625 1.00 97.88 67 LYS A CA 1
ATOM 521 C C . LYS A 1 67 ? -6.287 -2.431 8.911 1.00 97.88 67 LYS A C 1
ATOM 523 O O . LYS A 1 67 ? -6.895 -3.494 8.909 1.00 97.88 67 LYS A O 1
ATOM 528 N N . GLU A 1 68 ? -5.707 -1.964 10.007 1.00 93.94 68 GLU A N 1
ATOM 529 C CA . GLU A 1 68 ? -5.762 -2.713 11.272 1.00 93.94 68 GLU A CA 1
ATOM 530 C C . GLU A 1 68 ? -7.069 -2.481 12.042 1.00 93.94 68 GLU A C 1
ATOM 532 O O . GLU A 1 68 ? -7.529 -3.362 12.763 1.00 93.94 68 GLU A O 1
ATOM 537 N N . LYS A 1 69 ? -7.668 -1.293 11.914 1.00 85.81 69 LYS A N 1
ATOM 538 C CA . LYS A 1 69 ? -8.855 -0.855 12.671 1.00 85.81 69 LYS A CA 1
ATOM 539 C C . LYS A 1 69 ? -9.665 0.105 11.808 1.00 85.81 69 LYS A C 1
ATOM 541 O O . LYS A 1 69 ? -9.023 0.874 11.106 1.00 85.81 69 LYS A O 1
ATOM 546 N N . ALA A 1 70 ? -10.998 0.055 11.836 1.00 67.25 70 ALA A N 1
ATOM 547 C CA . ALA A 1 70 ? -11.857 0.968 11.068 1.00 67.25 70 ALA A CA 1
ATOM 548 C C . ALA A 1 70 ? -11.773 2.399 11.614 1.00 67.25 70 ALA A C 1
ATOM 550 O O . ALA A 1 70 ? -11.897 2.546 12.851 1.00 67.25 70 ALA A O 1
#

Foldseek 3Di:
DVQVVCVVCLVVAAAFGKDWDKAFDCVVVVCVVCVVVCVVSQKDFPDWDWDDDPPDDGIMITTMIGRHHD